Protein AF-A0A377M067-F1 (afdb_monomer_lite)

Foldseek 3Di:
DWDWDWDWDDDPFKIKTWTWTWDWDDDPVKTKIFTAFPGKIKMAGDPDPFKGWHIKIWGCHGWMQIPLGIFAKTKIWTWIAGPQQGIWIKIKIWTWDSDDLQATWTFMKMWIKGAGVVVRDIDTDPIDGDDTDGNHD

InterPro domains:
  IPR021730 YdbH-like [PF11739] (1-124)

Radius of gyration: 17.42 Å; chains: 1; bounding box: 46×33×42 Å

Organism: Enterobacter cloacae (NCBI:txid550)

pLDDT: mean 80.03, std 12.15, range [40.88, 92.88]

Sequence (137 aa):
MPLHLSGEAKQDDLVLYARLPARLTGSLNDPQLAFEPGALLRSRGRIIDSLDIDEIRWPLAGVKLTQKGVDGRLQAILRAHENEMGDFELHLDGQANDFLPDNGLWQWRYWGKGGFTPMNARWMWPEKANGATNSSS

Secondary structure (DSSP, 8-state):
-EEEEEEEEEETTEEEEEEEEEEEEEETTEEEEEEPTT-EEEEEEEEETTEEEEEEEEE-TT-EEETTEEEEEEEEEEEEEETTTEEEEEEEEEEEEEE-SSS-EEEEEEEEEEEEGGGTEEEEEEEEEEEEEE---

Structure (mmCIF, N/CA/C/O backbone):
data_AF-A0A377M067-F1
#
_entry.id   AF-A0A377M067-F1
#
loop_
_atom_site.group_PDB
_atom_site.id
_atom_site.type_symbol
_atom_site.label_atom_id
_atom_site.label_alt_id
_atom_site.label_comp_id
_atom_site.label_asym_id
_atom_site.label_entity_id
_atom_site.label_seq_id
_atom_site.pdbx_PDB_ins_code
_atom_site.Cartn_x
_atom_site.Cartn_y
_atom_site.Cartn_z
_atom_site.occupancy
_atom_site.B_iso_or_equiv
_atom_site.auth_seq_id
_atom_site.auth_comp_id
_atom_site.auth_asym_id
_atom_site.auth_atom_id
_atom_site.pdbx_PDB_model_num
ATOM 1 N N . MET A 1 1 ? -10.511 -8.945 18.941 1.00 85.00 1 MET A N 1
ATOM 2 C CA . MET A 1 1 ? -10.195 -10.323 18.508 1.00 85.00 1 MET A CA 1
ATOM 3 C C . MET A 1 1 ? -9.131 -10.258 17.414 1.00 85.00 1 MET A C 1
ATOM 5 O O . MET A 1 1 ? -9.274 -9.405 16.542 1.00 85.00 1 MET A O 1
ATOM 9 N N . PRO A 1 2 ? -8.055 -11.063 17.464 1.00 85.38 2 PRO A N 1
ATOM 10 C CA . PRO A 1 2 ? -7.079 -11.128 16.377 1.00 85.38 2 PRO A CA 1
ATOM 11 C C . PRO A 1 2 ? -7.662 -11.885 15.177 1.00 85.38 2 PRO A C 1
ATOM 13 O O . PRO A 1 2 ? -8.326 -12.907 15.339 1.00 85.38 2 PRO A O 1
ATOM 16 N N . LEU A 1 3 ? -7.405 -11.378 13.981 1.00 85.38 3 LEU A N 1
ATOM 17 C CA . LEU A 1 3 ? -7.783 -11.946 12.696 1.00 85.38 3 LEU A CA 1
ATOM 18 C C . LEU A 1 3 ? -6.528 -12.067 11.841 1.00 85.38 3 LEU A C 1
ATOM 20 O O . LEU A 1 3 ? -5.695 -11.171 11.799 1.00 85.38 3 LEU A O 1
ATOM 24 N N . HIS A 1 4 ? -6.396 -13.176 11.134 1.00 85.50 4 HIS A N 1
ATOM 25 C CA . HIS A 1 4 ? -5.308 -13.367 10.190 1.00 85.50 4 HIS A CA 1
ATOM 26 C C . HIS A 1 4 ? -5.930 -13.740 8.858 1.00 85.50 4 HIS A C 1
ATOM 28 O O . HIS A 1 4 ? -6.387 -14.867 8.684 1.00 85.50 4 HIS A O 1
ATOM 34 N N . LEU A 1 5 ? -5.978 -12.786 7.930 1.00 83.88 5 LEU A N 1
ATOM 35 C CA . LEU A 1 5 ? -6.437 -13.056 6.576 1.00 83.88 5 LEU A CA 1
ATOM 36 C C . LEU A 1 5 ? -5.212 -13.359 5.720 1.00 83.88 5 LEU A C 1
ATOM 38 O O . LEU A 1 5 ? -4.388 -12.483 5.473 1.00 83.88 5 LEU A O 1
ATOM 42 N N . SER A 1 6 ? -5.061 -14.612 5.310 1.00 88.12 6 SER A N 1
ATOM 43 C CA . SER A 1 6 ? -4.019 -15.010 4.367 1.00 88.12 6 SER A CA 1
ATOM 44 C C . SER A 1 6 ? -4.643 -15.769 3.212 1.00 88.12 6 SER A C 1
ATOM 46 O O . SER A 1 6 ? -5.553 -16.567 3.419 1.00 88.12 6 SER A O 1
ATOM 48 N N . GLY A 1 7 ? -4.163 -15.512 2.004 1.00 85.81 7 GLY A N 1
ATOM 49 C CA . GLY A 1 7 ? -4.691 -16.139 0.803 1.00 85.81 7 GLY A CA 1
ATOM 50 C C . GLY A 1 7 ? -3.749 -15.953 -0.371 1.00 85.81 7 GLY A C 1
ATOM 51 O O . GLY A 1 7 ? -3.007 -14.974 -0.435 1.00 85.81 7 GLY A O 1
ATOM 52 N N . GLU A 1 8 ? -3.787 -16.905 -1.287 1.00 89.81 8 GLU A N 1
ATOM 53 C CA . GLU A 1 8 ? -3.137 -16.810 -2.583 1.00 89.81 8 GLU A CA 1
ATOM 54 C C . GLU A 1 8 ? -4.220 -16.942 -3.650 1.00 89.81 8 GLU A C 1
ATOM 56 O O . GLU A 1 8 ? -5.060 -17.839 -3.575 1.00 89.81 8 GLU A O 1
ATOM 61 N N . ALA A 1 9 ? -4.227 -16.033 -4.616 1.00 86.75 9 ALA A N 1
ATOM 62 C CA . ALA A 1 9 ? -5.116 -16.082 -5.762 1.00 86.75 9 ALA A CA 1
AT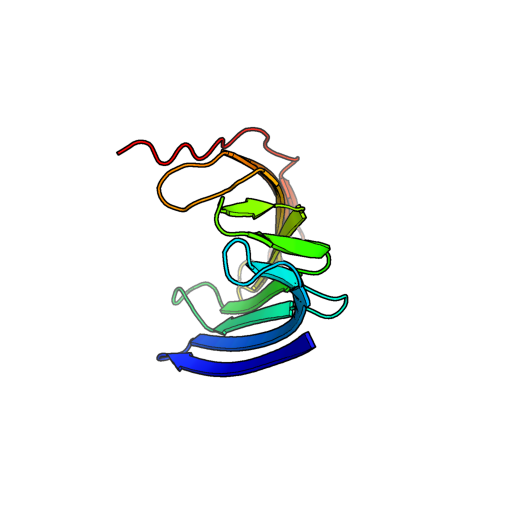OM 63 C C . ALA A 1 9 ? -4.275 -16.023 -7.033 1.00 86.75 9 ALA A C 1
ATOM 65 O O . ALA A 1 9 ? -3.441 -15.132 -7.188 1.00 86.75 9 ALA A O 1
ATOM 66 N N . LYS A 1 10 ? -4.498 -16.972 -7.940 1.00 86.25 10 LYS A N 1
ATOM 67 C CA . LYS A 1 10 ? -3.863 -17.001 -9.256 1.00 86.25 10 LYS A CA 1
ATOM 68 C C . LYS A 1 10 ? -4.905 -16.678 -10.320 1.00 86.25 10 LYS A C 1
ATOM 70 O O . LYS A 1 10 ? -5.930 -17.351 -10.391 1.00 86.25 10 LYS A O 1
ATOM 75 N N . GLN A 1 11 ? -4.623 -15.671 -11.133 1.00 79.81 11 GLN A N 1
ATOM 76 C CA . GLN A 1 11 ? -5.424 -15.270 -12.280 1.00 79.81 11 GLN A CA 1
ATOM 77 C C . GLN A 1 11 ? -4.486 -15.116 -13.477 1.00 79.81 11 GLN A C 1
ATOM 79 O O . GLN A 1 11 ? -3.662 -14.207 -13.493 1.00 79.81 11 GLN A O 1
ATOM 84 N N . ASP A 1 12 ? -4.580 -16.040 -14.435 1.00 81.12 12 ASP A N 1
ATOM 85 C CA . ASP A 1 12 ? -3.678 -16.129 -15.591 1.00 81.12 12 ASP A CA 1
ATOM 86 C C . ASP A 1 12 ? -2.193 -16.143 -15.162 1.00 81.12 12 ASP A C 1
ATOM 88 O O . ASP A 1 12 ? -1.767 -17.039 -14.418 1.00 81.12 12 ASP A O 1
ATOM 92 N N . ASP A 1 13 ? -1.421 -15.143 -15.592 1.00 81.56 13 ASP A N 1
ATOM 93 C CA . ASP A 1 13 ? -0.011 -14.931 -15.247 1.00 81.56 13 ASP A CA 1
ATOM 94 C C . ASP A 1 13 ? 0.198 -14.084 -13.978 1.00 81.56 13 ASP A C 1
ATOM 96 O O . ASP A 1 13 ? 1.335 -13.852 -13.562 1.00 81.56 13 ASP A O 1
ATOM 100 N N . LEU A 1 14 ? -0.881 -13.632 -13.330 1.00 82.31 14 LEU A N 1
ATOM 101 C CA . LEU A 1 14 ? -0.842 -12.858 -12.093 1.00 82.31 14 LEU A CA 1
ATOM 102 C C . LEU A 1 14 ? -1.094 -13.755 -10.876 1.00 82.31 14 LEU A C 1
ATOM 104 O O . LEU A 1 14 ? -2.085 -14.479 -10.786 1.00 82.31 14 LEU A O 1
ATOM 108 N N . VAL A 1 15 ? -0.219 -13.656 -9.881 1.00 88.25 15 VAL A N 1
ATOM 109 C CA . VAL A 1 15 ? -0.385 -14.276 -8.567 1.00 88.25 15 VAL A CA 1
ATOM 110 C C . VAL A 1 15 ? -0.436 -13.190 -7.500 1.00 88.25 15 VAL A C 1
ATOM 112 O O . VAL A 1 15 ? 0.496 -12.398 -7.340 1.00 88.25 15 VAL A O 1
ATOM 115 N N . LEU A 1 16 ? -1.530 -13.167 -6.750 1.00 88.75 16 LEU A N 1
ATOM 116 C CA . LEU A 1 16 ? -1.768 -12.293 -5.614 1.00 88.75 16 LEU A CA 1
ATOM 117 C C . LEU A 1 16 ? -1.576 -13.083 -4.319 1.00 88.75 16 LEU A C 1
ATOM 119 O O . LEU A 1 16 ? -2.231 -14.092 -4.097 1.00 88.75 16 LEU A O 1
ATOM 123 N N . TYR A 1 17 ? -0.720 -12.586 -3.440 1.00 90.88 17 TYR A N 1
ATOM 124 C CA . TYR A 1 17 ? -0.461 -13.107 -2.106 1.00 90.88 17 TYR A CA 1
ATOM 125 C C . TYR A 1 17 ? -0.904 -12.071 -1.075 1.00 90.88 17 TYR A C 1
ATOM 127 O O . TYR A 1 17 ? -0.319 -10.994 -0.966 1.00 90.88 17 TYR A O 1
ATOM 135 N N . ALA A 1 18 ? -1.904 -12.402 -0.273 1.00 91.19 18 ALA A N 1
ATOM 136 C CA . ALA A 1 18 ? -2.350 -11.589 0.847 1.00 91.19 18 ALA A CA 1
ATOM 137 C C . ALA A 1 18 ? -1.851 -12.203 2.158 1.00 91.19 18 ALA A C 1
ATOM 139 O O . ALA A 1 18 ? -2.080 -13.383 2.417 1.00 91.19 18 ALA A O 1
ATOM 140 N N . ARG A 1 19 ? -1.192 -11.404 3.002 1.00 92.88 19 ARG A N 1
ATOM 141 C CA . ARG A 1 19 ? -0.964 -11.712 4.421 1.00 92.88 19 ARG A CA 1
ATOM 142 C C . ARG A 1 19 ? -1.312 -10.489 5.237 1.00 92.88 19 ARG A C 1
ATOM 144 O O . ARG A 1 19 ? -0.526 -9.556 5.329 1.00 92.88 19 ARG A O 1
ATOM 151 N N . LEU A 1 20 ? -2.499 -10.493 5.812 1.00 91.25 20 LEU A N 1
ATOM 152 C CA . LEU A 1 20 ? -3.101 -9.349 6.470 1.00 91.25 20 LEU A CA 1
ATOM 153 C C . LEU A 1 20 ? -3.487 -9.745 7.905 1.00 91.25 20 LEU A C 1
ATOM 155 O O . LEU A 1 20 ? -4.664 -10.006 8.174 1.00 91.25 20 LEU A O 1
ATOM 159 N N . PRO A 1 21 ? -2.510 -9.857 8.832 1.00 92.25 21 PRO A N 1
ATOM 160 C CA . PRO A 1 21 ? -2.810 -9.836 10.256 1.00 92.25 21 PRO A CA 1
ATOM 161 C C . PRO A 1 21 ? -3.534 -8.532 10.585 1.00 92.25 21 PRO A C 1
ATOM 163 O O . PRO A 1 21 ? -3.113 -7.441 10.195 1.00 92.25 21 PRO A O 1
ATOM 166 N N . ALA A 1 22 ? -4.652 -8.649 11.278 1.00 91.81 22 ALA A N 1
ATOM 167 C CA . ALA A 1 22 ? -5.488 -7.536 11.660 1.00 91.81 22 ALA A CA 1
ATOM 168 C C . ALA A 1 22 ? -6.143 -7.812 13.008 1.00 91.81 22 ALA A C 1
ATOM 170 O O . ALA A 1 22 ? -6.297 -8.946 13.451 1.00 91.81 22 ALA A O 1
ATOM 171 N N . ARG A 1 23 ? -6.580 -6.760 13.677 1.00 91.56 23 ARG A N 1
ATOM 172 C CA . ARG A 1 23 ? -7.299 -6.849 14.934 1.00 91.56 23 ARG A CA 1
ATOM 173 C C . ARG A 1 23 ? -8.671 -6.242 14.743 1.00 91.56 23 ARG A C 1
ATOM 175 O O . ARG A 1 23 ? -8.789 -5.051 14.476 1.00 91.56 23 ARG A O 1
ATOM 182 N N . LEU A 1 24 ? -9.698 -7.067 14.906 1.00 88.94 24 LEU A N 1
ATOM 183 C CA . LEU A 1 24 ? -11.070 -6.593 14.973 1.00 88.94 24 LEU A CA 1
ATOM 184 C C . LEU A 1 24 ? -11.353 -6.098 16.391 1.00 88.94 24 LEU A C 1
ATOM 186 O O . LEU A 1 24 ? -11.242 -6.849 17.368 1.00 88.94 24 LEU A O 1
ATOM 190 N N . THR A 1 25 ? -11.699 -4.828 16.499 1.00 89.12 25 THR A N 1
ATOM 191 C CA . THR A 1 25 ? -12.057 -4.122 17.729 1.00 89.12 25 THR A CA 1
ATOM 192 C C . THR A 1 25 ? -13.335 -3.316 17.512 1.00 89.12 25 THR A C 1
ATOM 194 O O . THR A 1 25 ? -13.825 -3.237 16.392 1.00 89.12 25 THR A O 1
ATOM 197 N N . GLY A 1 26 ? -13.874 -2.712 18.569 1.00 85.25 26 GLY A N 1
ATOM 198 C CA . GLY A 1 26 ? -15.103 -1.921 18.487 1.00 85.25 26 GLY A CA 1
ATOM 199 C C . GLY A 1 26 ? -16.364 -2.720 18.818 1.00 85.25 26 GLY A C 1
ATOM 200 O O . GLY A 1 26 ? -16.313 -3.911 19.136 1.00 85.25 26 GLY A O 1
ATOM 201 N N . SER A 1 27 ? -17.494 -2.021 18.804 1.00 84.25 27 SER A N 1
ATOM 202 C CA . SER A 1 27 ? -18.817 -2.587 19.086 1.00 84.25 27 SER A CA 1
ATOM 203 C C . SER A 1 27 ? -19.393 -3.252 17.836 1.00 84.25 27 SER A C 1
ATOM 205 O O . SER A 1 27 ? -18.992 -2.927 16.727 1.00 84.25 27 SER A O 1
ATOM 207 N N . LEU A 1 28 ? -20.393 -4.129 17.975 1.00 79.50 28 LEU A N 1
ATOM 208 C CA . LEU A 1 28 ? -21.053 -4.770 16.821 1.00 79.50 28 LEU A CA 1
ATOM 209 C C . LEU A 1 28 ? -21.629 -3.749 15.815 1.00 79.50 28 LEU A C 1
ATOM 211 O O . LEU A 1 28 ? -21.665 -4.010 14.619 1.00 79.50 28 LEU A O 1
ATOM 215 N N . ASN A 1 29 ? -22.022 -2.573 16.312 1.00 83.25 29 ASN A N 1
ATOM 216 C CA . ASN A 1 29 ? -22.548 -1.461 15.517 1.00 83.25 29 ASN A CA 1
ATOM 217 C C . ASN A 1 29 ? -21.461 -0.510 14.982 1.00 83.25 29 ASN A C 1
ATOM 219 O O . ASN A 1 29 ? -21.794 0.405 14.240 1.00 83.25 29 ASN A O 1
ATOM 223 N N . ASP A 1 30 ? -20.195 -0.696 15.369 1.00 83.75 30 ASP A N 1
ATOM 224 C CA . ASP A 1 30 ? -19.027 0.048 14.872 1.00 83.75 30 ASP A CA 1
ATOM 225 C C . ASP A 1 30 ? -17.761 -0.839 14.912 1.00 83.75 30 ASP A C 1
ATOM 227 O O . ASP A 1 30 ? -16.851 -0.600 15.714 1.00 83.75 30 ASP A O 1
ATOM 231 N N . PRO A 1 31 ? -17.706 -1.937 14.127 1.00 87.56 31 PRO A N 1
ATOM 232 C CA . PRO A 1 31 ? -16.492 -2.719 13.979 1.00 87.56 31 PRO A CA 1
ATOM 233 C C . PRO A 1 31 ? -15.380 -1.887 13.340 1.00 87.56 31 PRO A C 1
ATOM 235 O O . PRO A 1 31 ? -15.560 -1.229 12.316 1.00 87.56 31 PRO A O 1
ATOM 238 N N . GLN A 1 32 ? -14.198 -1.995 13.929 1.00 89.31 32 GLN A N 1
ATOM 239 C CA . GLN A 1 32 ? -12.961 -1.400 13.452 1.00 89.31 32 GLN A CA 1
ATOM 240 C C . GLN A 1 32 ? -11.937 -2.511 13.263 1.00 89.31 32 GLN A C 1
ATOM 242 O O . GLN A 1 32 ? -11.632 -3.258 14.195 1.00 89.31 32 GLN A O 1
ATOM 247 N N . LEU A 1 33 ? -11.399 -2.627 12.058 1.00 90.56 33 LEU A N 1
ATOM 248 C CA . LEU A 1 33 ? -10.388 -3.603 11.693 1.00 90.56 33 LEU A CA 1
ATOM 249 C C . LEU A 1 33 ? -9.048 -2.887 11.521 1.00 90.56 33 LEU A C 1
ATOM 251 O O . LEU A 1 33 ? -8.835 -2.187 10.539 1.00 90.56 33 LEU A O 1
ATOM 255 N N . ALA A 1 34 ? -8.136 -3.054 12.472 1.00 91.81 34 ALA A N 1
ATOM 256 C CA . ALA A 1 34 ? -6.809 -2.448 12.411 1.00 91.81 34 ALA A CA 1
ATOM 257 C C . ALA A 1 34 ? -5.780 -3.461 11.900 1.00 91.81 34 ALA A C 1
ATOM 259 O O . ALA A 1 34 ? -5.559 -4.480 12.549 1.00 91.81 34 ALA A O 1
ATOM 260 N N . PHE A 1 35 ? -5.135 -3.190 10.768 1.00 92.31 35 PHE A N 1
ATOM 261 C CA . PHE A 1 35 ? -4.066 -4.031 10.238 1.00 92.31 35 PHE A CA 1
ATOM 262 C C . PHE A 1 35 ? -2.805 -3.912 11.100 1.00 92.31 35 PHE A C 1
ATOM 264 O O . PHE A 1 35 ? -2.292 -2.820 11.364 1.00 92.31 35 PHE A O 1
ATOM 271 N N . GLU A 1 36 ? -2.299 -5.057 11.546 1.00 91.88 36 GLU A N 1
ATOM 272 C CA . GLU A 1 36 ? -1.125 -5.136 12.408 1.00 91.88 36 GLU A CA 1
ATOM 273 C C . GLU A 1 36 ? 0.178 -5.058 11.586 1.00 91.88 36 GLU A C 1
ATOM 275 O O . GLU A 1 36 ? 0.180 -5.278 10.366 1.00 91.88 36 GLU A O 1
ATOM 280 N N . PRO A 1 37 ? 1.319 -4.731 12.223 1.00 88.75 37 PRO A N 1
ATOM 281 C CA . PRO A 1 37 ? 2.618 -4.795 11.566 1.00 88.75 37 PRO A CA 1
ATOM 282 C C . PRO A 1 37 ? 2.850 -6.170 10.929 1.00 88.75 37 PRO A C 1
ATOM 284 O O . PRO A 1 37 ? 2.668 -7.202 11.568 1.00 88.75 37 PRO A O 1
ATOM 287 N N . GLY A 1 38 ? 3.251 -6.178 9.658 1.00 87.19 38 GLY A N 1
ATOM 288 C CA . GLY A 1 38 ? 3.359 -7.401 8.855 1.00 87.19 38 GLY A CA 1
ATOM 289 C C . GLY A 1 38 ? 2.210 -7.605 7.865 1.00 87.19 38 GLY A C 1
ATOM 290 O O . GLY A 1 38 ? 2.328 -8.475 7.005 1.00 87.19 38 GLY A O 1
ATOM 291 N N . ALA A 1 39 ? 1.157 -6.777 7.921 1.00 91.69 39 ALA A N 1
ATOM 292 C CA . ALA A 1 39 ? 0.151 -6.690 6.867 1.00 91.69 39 ALA A CA 1
ATOM 293 C C . ALA A 1 39 ? 0.776 -6.255 5.538 1.00 91.69 39 ALA A C 1
ATOM 295 O O . ALA A 1 39 ? 1.213 -5.114 5.368 1.00 91.69 39 ALA A O 1
ATOM 296 N N . LEU A 1 40 ? 0.834 -7.197 4.603 1.00 92.00 40 LEU A N 1
ATOM 297 C CA . LEU A 1 40 ? 1.403 -7.036 3.280 1.00 92.00 40 LEU A CA 1
ATOM 298 C C . LEU A 1 40 ? 0.523 -7.757 2.264 1.00 92.00 40 LEU A C 1
ATOM 300 O O . LEU A 1 40 ? 0.308 -8.969 2.343 1.00 92.00 40 LEU A O 1
ATOM 304 N N . LEU A 1 41 ? 0.077 -7.005 1.267 1.00 90.94 41 LEU A N 1
ATOM 305 C CA . LEU A 1 41 ? -0.450 -7.559 0.033 1.00 90.94 41 LEU A CA 1
ATOM 306 C C . LEU A 1 41 ? 0.663 -7.490 -1.013 1.00 90.94 41 LEU A C 1
ATOM 308 O O . LEU A 1 41 ? 1.308 -6.456 -1.188 1.00 90.94 41 LEU A O 1
ATOM 312 N N . ARG A 1 42 ? 0.928 -8.607 -1.677 1.00 91.12 42 ARG A N 1
ATOM 313 C CA . ARG A 1 42 ? 1.917 -8.704 -2.743 1.00 91.12 42 ARG A CA 1
ATOM 314 C C . ARG A 1 42 ? 1.243 -9.233 -3.990 1.00 91.12 42 ARG A C 1
ATOM 316 O O . ARG A 1 42 ? 0.506 -10.203 -3.905 1.00 91.12 42 ARG A O 1
ATOM 323 N N . SER A 1 43 ? 1.537 -8.663 -5.142 1.00 88.12 43 SER A N 1
ATOM 324 C CA . SER A 1 43 ? 1.212 -9.283 -6.425 1.00 88.12 43 SER A CA 1
ATOM 325 C C . SER A 1 43 ? 2.473 -9.452 -7.257 1.00 88.12 43 SER A C 1
ATOM 327 O O . SER A 1 43 ? 3.470 -8.758 -7.055 1.00 88.12 43 SER A O 1
ATOM 329 N N . ARG A 1 44 ? 2.458 -10.438 -8.141 1.00 86.56 44 ARG A N 1
ATOM 330 C CA . ARG A 1 44 ? 3.533 -10.731 -9.084 1.00 86.56 44 ARG A CA 1
ATOM 331 C C . ARG A 1 44 ? 2.909 -11.250 -10.361 1.00 86.56 44 ARG A C 1
ATOM 333 O O . ARG A 1 44 ? 1.987 -12.053 -10.277 1.00 86.56 44 ARG A O 1
ATOM 340 N N . GLY A 1 45 ? 3.444 -10.861 -11.506 1.00 80.12 45 GLY A N 1
ATOM 341 C CA . GLY A 1 45 ? 3.014 -11.408 -12.783 1.00 80.12 45 GLY A CA 1
ATOM 342 C C . GLY A 1 45 ? 3.436 -10.535 -13.945 1.00 80.12 45 GLY A C 1
ATOM 343 O O . GLY A 1 45 ? 4.101 -9.518 -13.769 1.00 80.12 45 GLY A O 1
ATOM 344 N N . ARG A 1 46 ? 3.009 -10.915 -15.140 1.00 71.12 46 ARG A N 1
ATOM 345 C CA . ARG A 1 46 ? 3.214 -10.125 -16.350 1.00 71.12 46 ARG A CA 1
ATOM 346 C C . ARG A 1 46 ? 1.904 -9.424 -16.700 1.00 71.12 46 ARG A C 1
ATOM 348 O O . ARG A 1 46 ? 0.902 -10.095 -16.909 1.00 71.12 46 ARG A O 1
ATOM 355 N N . ILE A 1 47 ? 1.888 -8.087 -16.693 1.00 65.38 47 ILE A N 1
ATOM 356 C CA . ILE A 1 47 ? 0.674 -7.301 -17.014 1.00 65.38 47 ILE A CA 1
ATOM 357 C C . ILE A 1 47 ? 0.668 -6.846 -18.481 1.00 65.38 47 ILE A C 1
ATOM 359 O O . ILE A 1 47 ? -0.399 -6.747 -19.078 1.00 65.38 47 ILE A O 1
ATOM 363 N N . ILE A 1 48 ? 1.838 -6.605 -19.079 1.00 64.62 48 ILE A N 1
ATOM 364 C CA . ILE A 1 48 ? 1.995 -6.312 -20.512 1.00 64.62 48 ILE A CA 1
ATOM 365 C C . ILE A 1 48 ? 3.185 -7.108 -21.063 1.00 64.62 48 ILE A C 1
ATOM 367 O O . ILE A 1 48 ? 4.160 -7.316 -20.344 1.00 64.62 48 ILE A O 1
ATOM 371 N N . ASP A 1 49 ? 3.121 -7.537 -22.328 1.00 57.78 49 ASP A N 1
ATOM 372 C CA . ASP A 1 49 ? 4.136 -8.393 -22.981 1.00 57.78 49 ASP A CA 1
ATOM 373 C C . ASP A 1 49 ? 5.567 -7.826 -22.956 1.00 57.78 49 ASP A C 1
ATOM 375 O O . ASP A 1 49 ? 6.531 -8.567 -23.128 1.00 57.78 49 ASP A O 1
ATOM 379 N N . SER A 1 50 ? 5.711 -6.520 -22.727 1.00 61.91 50 SER A N 1
ATOM 380 C CA . SER A 1 50 ? 6.997 -5.816 -22.698 1.00 61.91 50 SER A CA 1
ATOM 381 C C . SER A 1 50 ? 7.488 -5.466 -21.289 1.00 61.91 50 SER A C 1
ATOM 383 O O . SER A 1 50 ? 8.583 -4.943 -21.167 1.00 61.91 50 SER A O 1
ATOM 385 N N . LEU A 1 51 ? 6.717 -5.720 -20.224 1.00 68.12 51 LEU A N 1
ATOM 386 C CA . LEU A 1 51 ? 7.086 -5.331 -18.856 1.00 68.12 51 LEU A CA 1
ATOM 387 C C . LEU A 1 51 ? 6.807 -6.477 -17.882 1.00 68.12 51 LEU A C 1
ATOM 389 O O . LEU A 1 51 ? 5.653 -6.771 -17.548 1.00 68.12 51 LEU A O 1
ATOM 393 N N . ASP A 1 52 ? 7.876 -7.096 -17.390 1.00 72.81 52 ASP A N 1
ATOM 394 C CA . ASP A 1 52 ? 7.793 -8.121 -16.359 1.00 72.81 52 ASP A CA 1
ATOM 395 C C . ASP A 1 52 ? 7.728 -7.448 -14.979 1.00 72.81 52 ASP A C 1
ATOM 397 O O . ASP A 1 52 ? 8.638 -6.729 -14.564 1.00 72.81 52 ASP A O 1
ATOM 401 N N . ILE A 1 53 ? 6.626 -7.656 -14.248 1.00 78.88 53 ILE A N 1
ATOM 402 C CA . ILE A 1 53 ? 6.470 -7.121 -12.891 1.00 78.88 53 ILE A CA 1
ATOM 403 C C . ILE A 1 53 ? 6.981 -8.159 -11.896 1.00 78.88 53 ILE A C 1
ATOM 405 O O . ILE A 1 53 ? 6.296 -9.132 -11.559 1.00 78.88 53 ILE A O 1
ATOM 409 N N . ASP A 1 54 ? 8.178 -7.914 -11.368 1.00 82.44 54 ASP A N 1
ATOM 410 C CA . ASP A 1 54 ? 8.794 -8.749 -10.335 1.00 82.44 54 ASP A CA 1
ATOM 411 C C . ASP A 1 54 ? 7.930 -8.844 -9.080 1.00 82.44 54 ASP A C 1
ATOM 413 O O . ASP A 1 54 ? 7.728 -9.924 -8.500 1.00 82.44 54 ASP A O 1
ATOM 417 N N . GLU A 1 55 ? 7.468 -7.679 -8.622 1.00 87.31 55 GLU A N 1
ATOM 418 C CA . GLU A 1 55 ? 6.614 -7.550 -7.457 1.00 87.31 55 GLU A CA 1
ATOM 419 C C . GLU A 1 55 ? 5.922 -6.189 -7.375 1.00 87.31 55 GLU A C 1
ATOM 421 O O . GLU A 1 55 ? 6.525 -5.134 -7.558 1.00 87.31 55 GLU A O 1
ATOM 426 N N . ILE A 1 56 ? 4.665 -6.218 -6.950 1.00 89.88 56 ILE A N 1
ATOM 427 C CA . ILE A 1 56 ? 3.983 -5.071 -6.360 1.00 89.88 56 ILE A CA 1
ATOM 428 C C . ILE A 1 56 ? 3.803 -5.374 -4.881 1.00 89.88 56 ILE A C 1
ATOM 430 O O . ILE A 1 56 ? 3.329 -6.448 -4.513 1.00 89.88 56 ILE A O 1
ATOM 434 N N . ARG A 1 57 ? 4.210 -4.449 -4.017 1.00 92.31 57 ARG A N 1
ATOM 435 C CA . ARG A 1 57 ? 4.147 -4.575 -2.561 1.00 92.31 57 ARG A CA 1
ATOM 436 C C . ARG A 1 57 ? 3.310 -3.449 -1.982 1.00 92.31 57 ARG A C 1
ATOM 438 O O . ARG A 1 57 ? 3.683 -2.285 -2.085 1.00 92.31 57 ARG A O 1
ATOM 445 N N . TRP A 1 58 ? 2.239 -3.816 -1.296 1.00 92.31 58 TRP A N 1
ATOM 446 C CA . TRP A 1 58 ? 1.355 -2.909 -0.577 1.00 92.31 58 TRP A CA 1
ATOM 447 C C . TRP A 1 58 ? 1.437 -3.190 0.924 1.00 92.31 58 TRP A C 1
ATOM 449 O O . TRP A 1 58 ? 0.730 -4.067 1.433 1.00 92.31 58 TRP A O 1
ATOM 459 N N . PRO A 1 59 ? 2.353 -2.530 1.650 1.00 92.75 59 PRO A N 1
ATOM 460 C CA . PRO A 1 59 ? 2.375 -2.611 3.099 1.00 92.75 59 PRO A CA 1
ATOM 461 C C . PRO A 1 59 ? 1.176 -1.844 3.666 1.00 92.75 59 PRO A C 1
ATOM 463 O O . PRO A 1 59 ? 1.027 -0.645 3.447 1.00 92.75 59 PRO A O 1
ATOM 466 N N . LEU A 1 60 ? 0.341 -2.556 4.418 1.00 90.69 60 LEU A N 1
ATOM 467 C CA . LEU A 1 60 ? -0.890 -2.042 5.027 1.00 90.69 60 LEU A CA 1
ATOM 468 C C . LEU A 1 60 ? -0.768 -1.925 6.552 1.00 90.69 60 LEU A C 1
ATOM 470 O O . LEU A 1 60 ? -1.760 -1.785 7.258 1.00 90.69 60 LEU A O 1
ATOM 474 N N . ALA A 1 61 ? 0.450 -2.001 7.084 1.00 89.56 61 ALA A N 1
ATOM 475 C CA . ALA A 1 61 ? 0.694 -1.878 8.513 1.00 89.56 61 ALA A CA 1
ATOM 476 C C . ALA A 1 61 ? 0.174 -0.532 9.049 1.00 89.56 61 ALA A C 1
ATOM 478 O O . ALA A 1 61 ? 0.560 0.528 8.558 1.00 89.56 61 ALA A O 1
ATOM 479 N N . GLY A 1 62 ? -0.674 -0.580 10.080 1.00 87.44 62 GLY A N 1
ATOM 480 C CA . GLY A 1 62 ? -1.248 0.613 10.705 1.00 87.44 62 GLY A CA 1
ATOM 481 C C . GLY A 1 62 ? -2.463 1.199 9.981 1.00 87.44 62 GLY A C 1
ATOM 482 O O . GLY A 1 62 ? -3.041 2.158 10.487 1.00 87.44 62 GLY A O 1
ATOM 483 N N . VAL A 1 63 ? -2.878 0.620 8.851 1.00 91.12 63 VAL A N 1
ATOM 484 C CA . VAL A 1 63 ? -4.134 0.972 8.181 1.00 91.12 63 VAL A CA 1
ATOM 485 C C . VAL A 1 63 ? -5.307 0.462 9.019 1.00 91.12 63 VAL A C 1
ATOM 487 O O . VAL A 1 63 ? -5.280 -0.651 9.548 1.00 91.12 63 VAL A O 1
ATOM 490 N N . LYS A 1 64 ? -6.352 1.271 9.148 1.00 91.50 64 LYS A N 1
ATOM 491 C CA . LYS A 1 64 ? -7.583 0.946 9.861 1.00 91.50 64 LYS A CA 1
ATOM 492 C C . LYS A 1 64 ? -8.739 0.986 8.884 1.00 91.50 64 LYS A C 1
ATOM 494 O O . LYS A 1 64 ? -8.955 1.978 8.203 1.00 91.50 64 LYS A O 1
ATOM 499 N N . LEU A 1 65 ? -9.498 -0.091 8.837 1.00 88.75 65 LEU A N 1
ATOM 500 C CA . LEU A 1 65 ? -10.753 -0.152 8.118 1.00 88.75 65 LEU A CA 1
ATOM 501 C C . LEU A 1 65 ? -11.887 0.009 9.128 1.00 88.75 65 LEU A C 1
ATOM 503 O O . LEU A 1 65 ? -12.009 -0.765 10.077 1.00 88.75 65 LEU A O 1
ATOM 507 N N . THR A 1 66 ? -12.704 1.031 8.929 1.00 87.88 66 THR A N 1
ATOM 508 C CA . THR A 1 66 ? -13.896 1.315 9.730 1.00 87.88 66 THR A CA 1
ATOM 509 C C . THR A 1 66 ? -15.123 1.288 8.825 1.00 87.88 66 THR A C 1
ATOM 511 O O . THR A 1 66 ? -14.995 1.228 7.602 1.00 87.88 66 THR A O 1
ATOM 514 N N . GLN A 1 67 ? -16.325 1.387 9.396 1.00 82.12 67 GLN A N 1
ATOM 515 C CA . GLN A 1 67 ? -17.531 1.579 8.580 1.00 82.12 67 GLN A CA 1
ATOM 516 C C . GLN A 1 67 ? -17.499 2.861 7.739 1.00 82.12 67 GLN A C 1
ATOM 518 O O . GLN A 1 67 ? -18.144 2.919 6.697 1.00 82.12 67 GLN A O 1
ATOM 523 N N . LYS A 1 68 ? -16.762 3.885 8.184 1.00 82.00 68 LYS A N 1
ATOM 524 C CA . LYS A 1 68 ? -16.635 5.158 7.468 1.00 82.00 68 LYS A CA 1
ATOM 525 C C . LYS A 1 68 ? -15.637 5.102 6.318 1.00 82.00 68 LYS A C 1
ATOM 527 O O . LYS A 1 68 ? -15.644 6.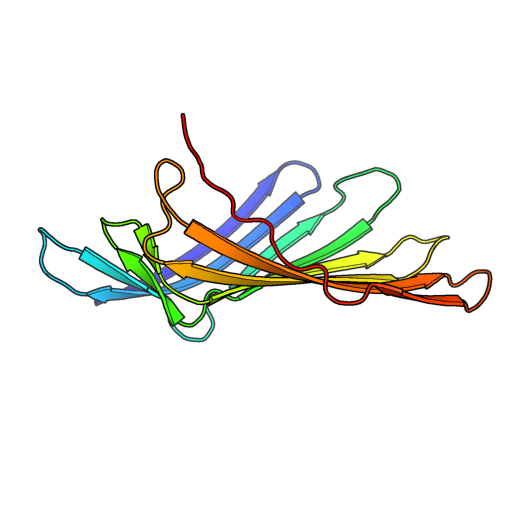004 5.497 1.00 82.00 68 LYS A O 1
ATOM 532 N N . GLY A 1 69 ? -14.798 4.068 6.262 1.00 85.94 69 GLY A N 1
ATOM 533 C CA . GLY A 1 69 ? -13.790 3.895 5.226 1.00 85.94 69 GLY A CA 1
ATOM 534 C C . GLY A 1 69 ? -12.433 3.469 5.761 1.00 85.94 69 GLY A C 1
ATOM 535 O O . GLY A 1 69 ? -12.286 3.004 6.897 1.00 85.94 69 GLY A O 1
ATOM 536 N N . VAL A 1 70 ? -11.438 3.605 4.891 1.00 88.31 70 VAL A N 1
ATOM 537 C CA . VAL A 1 70 ? -10.036 3.299 5.157 1.00 88.31 70 VAL A CA 1
ATOM 538 C C . VAL A 1 70 ? -9.332 4.545 5.682 1.00 88.31 70 VAL A C 1
ATOM 540 O O . VAL A 1 70 ? -9.311 5.587 5.029 1.00 88.31 70 VAL A O 1
ATOM 543 N N . ASP A 1 71 ? -8.715 4.413 6.845 1.00 89.00 71 ASP A N 1
ATOM 544 C CA . ASP A 1 71 ? -7.898 5.432 7.486 1.00 89.00 71 ASP A CA 1
ATOM 545 C C . ASP A 1 71 ? -6.456 4.931 7.627 1.00 89.00 71 ASP A C 1
ATOM 547 O O . ASP A 1 71 ? -6.214 3.782 8.005 1.00 89.00 71 ASP A O 1
ATOM 551 N N . GLY A 1 72 ? -5.481 5.779 7.310 1.00 89.12 72 GLY A N 1
ATOM 552 C CA . GLY A 1 72 ? -4.065 5.465 7.486 1.00 89.12 72 GLY A CA 1
ATOM 553 C C . GLY A 1 72 ? -3.214 5.665 6.236 1.00 89.12 72 GLY A C 1
ATOM 554 O O . GLY A 1 72 ? -3.670 6.094 5.177 1.00 89.12 72 GLY A O 1
ATOM 555 N N . ARG A 1 73 ? -1.927 5.348 6.378 1.00 89.88 73 ARG A N 1
ATOM 556 C CA . ARG A 1 73 ? -0.934 5.508 5.317 1.00 89.88 73 ARG A CA 1
ATOM 557 C C . ARG A 1 73 ? -0.988 4.325 4.352 1.00 89.88 73 ARG A C 1
ATOM 559 O O . ARG A 1 73 ? -0.624 3.209 4.717 1.00 89.88 73 ARG A O 1
ATOM 566 N N . LEU A 1 74 ? -1.403 4.579 3.118 1.00 89.44 74 LEU A N 1
ATOM 567 C CA . LEU A 1 74 ? -1.413 3.613 2.026 1.00 89.44 74 LEU A CA 1
ATOM 568 C C . LEU A 1 74 ? -0.160 3.792 1.177 1.00 89.44 74 LEU A C 1
ATOM 570 O O . LEU A 1 74 ? 0.031 4.824 0.538 1.00 89.44 74 LEU A O 1
ATOM 574 N N . GLN A 1 75 ? 0.678 2.762 1.159 1.00 89.62 75 GLN A N 1
ATOM 575 C CA . GLN A 1 75 ? 1.884 2.716 0.342 1.00 89.62 75 GLN A CA 1
ATOM 576 C C . GLN A 1 75 ? 1.777 1.605 -0.699 1.00 89.62 75 GLN A C 1
ATOM 578 O O . GLN A 1 75 ? 1.249 0.527 -0.422 1.00 89.62 75 GLN A O 1
ATOM 583 N N . ALA A 1 76 ? 2.337 1.848 -1.876 1.00 90.62 76 ALA A N 1
ATOM 584 C CA . ALA A 1 76 ? 2.549 0.858 -2.916 1.00 90.62 76 ALA A CA 1
ATOM 585 C C . ALA A 1 76 ? 3.964 0.997 -3.471 1.00 90.62 76 ALA A C 1
ATOM 587 O O . ALA A 1 76 ? 4.418 2.094 -3.784 1.00 90.62 76 ALA A O 1
ATOM 588 N N . ILE A 1 77 ? 4.661 -0.122 -3.616 1.00 90.69 77 ILE A N 1
ATOM 589 C CA . ILE A 1 77 ? 5.975 -0.179 -4.250 1.00 90.69 77 ILE A CA 1
ATOM 590 C C . ILE A 1 77 ? 5.862 -1.175 -5.390 1.00 90.69 77 ILE A C 1
ATOM 592 O O . ILE A 1 77 ? 5.673 -2.367 -5.152 1.00 90.69 77 ILE A O 1
ATOM 596 N N . LEU A 1 78 ? 5.955 -0.681 -6.614 1.00 89.00 78 LEU A N 1
ATOM 597 C CA . LEU A 1 78 ? 5.936 -1.477 -7.827 1.00 89.00 78 LEU A CA 1
ATOM 598 C C . LEU A 1 78 ? 7.357 -1.577 -8.370 1.00 89.00 78 LEU A C 1
ATOM 600 O O . LEU A 1 78 ? 8.026 -0.566 -8.584 1.00 89.00 78 LEU A O 1
ATOM 604 N N . ARG A 1 79 ? 7.807 -2.811 -8.568 1.00 88.31 79 ARG A N 1
ATOM 605 C CA . ARG A 1 79 ? 9.083 -3.149 -9.182 1.00 88.31 79 ARG A CA 1
ATOM 606 C C . ARG A 1 79 ? 8.818 -3.965 -10.424 1.00 88.31 79 ARG A C 1
ATOM 608 O O . ARG A 1 79 ? 8.121 -4.978 -10.365 1.00 88.31 79 ARG A O 1
ATOM 615 N N . ALA A 1 80 ? 9.376 -3.495 -11.518 1.00 85.31 80 ALA A N 1
ATOM 616 C CA . ALA A 1 80 ? 9.320 -4.170 -12.790 1.00 85.31 80 ALA A CA 1
ATOM 617 C C . ALA A 1 80 ? 10.696 -4.110 -13.439 1.00 85.31 80 ALA A C 1
ATOM 619 O O . ALA A 1 80 ? 11.436 -3.148 -13.226 1.00 85.31 80 ALA A O 1
ATOM 620 N N . HIS A 1 81 ? 11.007 -5.106 -14.247 1.00 82.31 81 HIS A N 1
ATOM 621 C CA . HIS A 1 81 ? 12.167 -5.083 -15.115 1.00 82.31 81 HIS A CA 1
ATOM 622 C C . HIS A 1 81 ? 11.714 -5.285 -16.554 1.00 82.31 81 HIS A C 1
ATOM 624 O O . HIS A 1 81 ? 10.748 -5.989 -16.852 1.00 82.31 81 HIS A O 1
ATOM 630 N N . GLU A 1 82 ? 12.444 -4.659 -17.460 1.00 75.44 82 GLU A N 1
ATOM 631 C CA . GLU A 1 82 ? 12.370 -4.954 -18.877 1.00 75.44 82 GLU A CA 1
ATOM 632 C C . GLU A 1 82 ? 13.748 -5.434 -19.333 1.00 75.44 82 GLU A C 1
ATOM 634 O O . GLU A 1 82 ? 14.764 -4.811 -19.025 1.00 75.44 82 GLU A O 1
ATOM 639 N N . ASN A 1 83 ? 13.792 -6.539 -20.081 1.00 68.56 83 ASN A N 1
ATOM 640 C CA . ASN A 1 83 ? 15.051 -7.141 -20.533 1.00 68.56 83 ASN A CA 1
ATOM 641 C C . ASN A 1 83 ? 15.932 -6.174 -21.343 1.00 68.56 83 ASN A C 1
ATOM 643 O O . ASN A 1 83 ? 17.157 -6.270 -21.274 1.00 68.56 83 ASN A O 1
ATOM 647 N N . GLU A 1 84 ? 15.328 -5.245 -22.089 1.00 65.06 84 GLU A N 1
ATOM 648 C CA . GLU A 1 84 ? 16.051 -4.261 -22.899 1.00 65.06 84 GLU A CA 1
ATOM 649 C C . GLU A 1 84 ? 16.134 -2.893 -22.212 1.00 65.06 84 GLU A C 1
ATOM 651 O O . GLU A 1 84 ? 17.210 -2.300 -22.196 1.00 65.06 84 GLU A O 1
ATOM 656 N N . MET A 1 85 ? 15.056 -2.392 -21.596 1.00 64.44 85 MET A N 1
ATOM 657 C CA . MET A 1 85 ? 15.062 -1.080 -20.935 1.00 64.44 85 MET A CA 1
ATOM 658 C C . MET A 1 85 ? 15.550 -1.051 -19.476 1.00 64.44 85 MET A C 1
ATOM 660 O O . MET A 1 85 ? 15.737 0.053 -18.981 1.00 64.44 85 MET A O 1
ATOM 664 N N . GLY A 1 86 ? 15.806 -2.179 -18.802 1.00 74.50 86 GLY A N 1
ATOM 665 C CA . GLY A 1 86 ? 16.347 -2.255 -17.431 1.00 74.50 86 GLY A CA 1
ATOM 666 C C . GLY A 1 86 ? 15.311 -2.189 -16.295 1.00 74.50 86 GLY A C 1
ATOM 667 O O . GLY A 1 86 ? 14.138 -2.488 -16.501 1.00 74.50 86 GLY A O 1
ATOM 668 N N . ASP A 1 87 ? 15.746 -1.883 -15.065 1.00 81.44 87 ASP A N 1
ATOM 669 C CA . ASP A 1 87 ? 14.897 -1.949 -13.861 1.00 81.44 87 ASP A CA 1
ATOM 670 C C . ASP A 1 87 ? 14.122 -0.649 -13.606 1.00 81.44 87 ASP A C 1
ATOM 672 O O . ASP A 1 87 ? 14.670 0.456 -13.677 1.00 81.44 87 ASP A O 1
ATOM 676 N N . PHE A 1 88 ? 12.870 -0.784 -13.177 1.00 81.56 88 PHE A N 1
ATOM 677 C CA . PHE A 1 88 ? 11.962 0.306 -12.840 1.00 81.56 88 PHE A CA 1
ATOM 678 C C . PHE A 1 88 ? 11.394 0.112 -11.432 1.00 81.56 88 PHE A C 1
ATOM 680 O O . PHE A 1 88 ? 10.879 -0.948 -11.078 1.00 81.56 88 PHE A O 1
ATOM 687 N N . GLU A 1 89 ? 11.446 1.166 -10.618 1.00 87.12 89 GLU A N 1
ATOM 688 C CA . GLU A 1 89 ? 10.848 1.187 -9.284 1.00 87.12 89 GLU A CA 1
ATOM 689 C C . GLU A 1 89 ? 9.955 2.425 -9.139 1.00 87.12 89 GLU A C 1
ATOM 691 O O . GLU A 1 89 ? 10.424 3.567 -9.190 1.00 87.12 89 GLU A O 1
ATOM 696 N N . LEU A 1 90 ? 8.662 2.185 -8.943 1.00 87.88 90 LEU A N 1
ATOM 697 C CA . LEU A 1 90 ? 7.625 3.183 -8.707 1.00 87.88 90 LEU A CA 1
ATOM 698 C C . LEU A 1 90 ? 7.181 3.068 -7.247 1.00 87.88 90 LEU A C 1
ATOM 700 O O . LEU A 1 90 ? 6.755 2.010 -6.790 1.00 87.88 90 LEU A O 1
ATOM 704 N N . HIS A 1 91 ? 7.273 4.169 -6.519 1.00 90.38 91 HIS A N 1
ATOM 705 C CA . HIS A 1 91 ? 6.749 4.307 -5.171 1.00 90.38 91 HIS A CA 1
ATOM 706 C C . HIS A 1 91 ? 5.518 5.191 -5.221 1.00 90.38 91 HIS A C 1
ATOM 708 O O . HIS A 1 91 ? 5.494 6.227 -5.886 1.00 90.38 91 HIS A O 1
ATOM 714 N N . LEU A 1 92 ? 4.511 4.784 -4.475 1.00 89.38 92 LEU A N 1
ATOM 715 C CA . LEU A 1 92 ? 3.312 5.543 -4.218 1.00 89.38 92 LEU A CA 1
ATOM 716 C C . LEU A 1 92 ? 3.096 5.535 -2.712 1.00 89.38 92 LEU A C 1
ATOM 718 O O . LEU A 1 92 ? 3.172 4.493 -2.065 1.00 89.38 92 LEU A O 1
ATOM 722 N N . ASP A 1 93 ? 2.848 6.703 -2.153 1.00 89.12 93 ASP A N 1
ATOM 723 C CA . ASP A 1 93 ? 2.592 6.894 -0.737 1.00 89.12 93 ASP A CA 1
ATOM 724 C C . ASP A 1 93 ? 1.509 7.941 -0.568 1.00 89.12 93 ASP A C 1
ATOM 726 O O . ASP A 1 93 ? 1.568 9.016 -1.162 1.00 89.12 93 ASP A O 1
ATOM 730 N N . GLY A 1 94 ? 0.519 7.640 0.253 1.00 87.12 94 GLY A N 1
ATOM 731 C CA . GLY A 1 94 ? -0.561 8.565 0.509 1.00 87.12 94 GLY A CA 1
ATOM 732 C C . GLY A 1 94 ? -1.213 8.343 1.853 1.00 87.12 94 GLY A C 1
ATOM 733 O O . GLY A 1 94 ? -1.168 7.251 2.415 1.00 87.12 94 GLY A O 1
ATOM 734 N N . GLN A 1 95 ? -1.856 9.389 2.349 1.00 87.00 95 GLN A N 1
ATOM 735 C CA . GLN A 1 95 ? -2.685 9.317 3.540 1.00 87.00 95 GLN A CA 1
ATOM 736 C C . GLN A 1 95 ? -4.144 9.205 3.101 1.00 87.00 95 GLN A C 1
ATOM 738 O O . GLN A 1 95 ? -4.669 10.080 2.405 1.00 87.00 95 GLN A O 1
ATOM 743 N N . ALA A 1 96 ? -4.783 8.109 3.492 1.00 87.06 96 ALA A N 1
ATOM 744 C CA . ALA A 1 96 ? -6.221 7.941 3.400 1.00 87.06 96 ALA A CA 1
ATOM 745 C C . ALA A 1 96 ? -6.864 8.459 4.691 1.00 87.06 96 ALA A C 1
ATOM 747 O O . ALA A 1 96 ? -6.361 8.191 5.786 1.00 87.06 96 ALA A O 1
ATOM 748 N N . ASN A 1 97 ? -7.953 9.211 4.542 1.00 84.38 97 ASN A N 1
ATOM 749 C CA . ASN A 1 97 ? -8.794 9.660 5.648 1.00 84.38 97 ASN A CA 1
ATOM 750 C C . ASN A 1 97 ? -10.238 9.341 5.268 1.00 84.38 97 ASN A C 1
ATOM 752 O O . ASN A 1 97 ? -10.720 9.872 4.264 1.00 84.38 97 ASN A O 1
ATOM 756 N N . ASP A 1 98 ? -10.879 8.451 6.031 1.00 82.00 98 ASP A N 1
ATOM 757 C CA . ASP A 1 98 ? -12.234 7.947 5.762 1.00 82.00 98 ASP A CA 1
ATOM 758 C C . ASP A 1 98 ? -12.448 7.611 4.270 1.00 82.00 98 ASP A C 1
ATOM 760 O O . ASP A 1 98 ? -13.424 8.014 3.642 1.00 82.00 98 ASP A O 1
ATOM 764 N N . PHE A 1 99 ? -11.481 6.916 3.660 1.00 77.38 99 PHE A N 1
ATOM 765 C CA . PHE A 1 99 ? -11.525 6.628 2.231 1.00 77.38 99 PHE A CA 1
ATOM 766 C C . PHE A 1 99 ? -12.503 5.488 1.930 1.00 77.38 99 PHE A C 1
ATOM 768 O O . PHE A 1 99 ? -12.226 4.331 2.262 1.00 77.38 99 PHE A O 1
ATOM 775 N N . LEU A 1 100 ? -13.623 5.797 1.273 1.00 73.19 100 LEU A N 1
ATOM 776 C CA . LEU A 1 100 ? -14.495 4.813 0.629 1.00 73.19 100 LEU A CA 1
ATOM 777 C C . LEU A 1 100 ? -14.380 4.920 -0.899 1.00 73.19 100 LEU A C 1
ATOM 779 O O . LEU A 1 100 ? -14.216 6.027 -1.413 1.00 73.19 100 LEU A O 1
ATOM 783 N N . PRO A 1 101 ? -14.559 3.808 -1.639 1.00 58.19 101 PRO A N 1
ATOM 784 C CA . PRO A 1 101 ? -14.654 3.828 -3.100 1.00 58.19 101 PRO A CA 1
ATOM 785 C C . PRO A 1 101 ? -15.715 4.803 -3.628 1.00 58.19 101 PRO A C 1
ATOM 787 O O . PRO A 1 101 ? -15.525 5.360 -4.700 1.00 58.19 101 PRO A O 1
ATOM 790 N N . ASP A 1 102 ? -16.776 5.056 -2.857 1.00 59.78 102 ASP A N 1
ATOM 791 C CA . ASP A 1 102 ? -17.864 5.989 -3.188 1.00 59.78 102 ASP A CA 1
ATOM 792 C C . ASP A 1 102 ? -17.726 7.384 -2.563 1.00 59.78 102 ASP A C 1
ATOM 794 O O . ASP A 1 102 ? -18.371 8.313 -3.026 1.00 59.78 102 ASP A O 1
ATOM 798 N N . ASN A 1 103 ? -16.955 7.541 -1.484 1.00 61.34 103 ASN A N 1
ATOM 799 C CA . ASN A 1 103 ? -16.831 8.808 -0.761 1.00 61.34 103 ASN A CA 1
ATOM 800 C C . ASN A 1 103 ? -15.551 8.815 0.068 1.00 61.34 103 ASN A C 1
ATOM 802 O O . ASN A 1 103 ? -15.463 8.157 1.102 1.00 61.34 103 ASN A O 1
ATOM 806 N N . GLY A 1 104 ? -14.552 9.578 -0.355 1.00 62.16 104 GLY A N 1
ATOM 807 C CA . GLY A 1 104 ? -13.333 9.682 0.422 1.00 62.16 104 GLY A CA 1
ATOM 808 C C . GLY A 1 104 ? -12.240 10.472 -0.262 1.00 62.16 104 GLY A C 1
ATOM 809 O O . GLY A 1 104 ? -12.265 10.699 -1.468 1.00 62.16 104 GLY A O 1
ATOM 810 N N . LEU A 1 105 ? -11.265 10.886 0.540 1.00 70.69 105 LEU A N 1
ATOM 811 C CA . LEU A 1 105 ? -10.089 11.603 0.074 1.00 70.69 105 LEU A CA 1
ATOM 812 C C . LEU A 1 105 ? -8.866 10.731 0.310 1.00 70.69 105 LEU A C 1
ATOM 814 O O . LEU A 1 105 ? -8.450 10.494 1.447 1.00 70.69 105 LEU A O 1
ATOM 818 N N . TRP A 1 106 ? -8.258 10.294 -0.786 1.00 79.44 106 TRP A N 1
ATOM 819 C CA . TRP A 1 106 ? -6.922 9.731 -0.748 1.00 79.44 106 TRP A CA 1
ATOM 820 C C . TRP A 1 106 ? -5.944 10.712 -1.378 1.00 79.44 106 TRP A C 1
ATOM 822 O O . TRP A 1 106 ? -5.954 10.937 -2.591 1.00 79.44 106 TRP A O 1
ATOM 832 N N . GLN A 1 107 ? -5.119 11.322 -0.527 1.00 80.44 107 GLN A N 1
ATOM 833 C CA . GLN A 1 107 ? -4.039 12.203 -0.949 1.00 80.44 107 GLN A CA 1
ATOM 834 C C . GLN A 1 107 ? -2.791 11.359 -1.147 1.00 80.44 107 GLN A C 1
ATOM 836 O O . GLN A 1 107 ? -2.196 10.903 -0.170 1.00 80.44 107 GLN A O 1
ATOM 841 N N . TRP A 1 108 ? -2.399 11.149 -2.400 1.00 83.44 108 TRP A N 1
ATOM 842 C CA . TRP A 1 108 ? -1.234 10.345 -2.741 1.00 83.44 108 TRP A CA 1
ATOM 843 C C . TRP A 1 108 ? -0.178 11.165 -3.475 1.00 83.44 108 TRP A C 1
ATOM 845 O O . TRP A 1 108 ? -0.447 12.129 -4.198 1.00 83.44 108 TRP A O 1
ATOM 855 N N . ARG A 1 109 ? 1.061 10.761 -3.242 1.00 87.12 109 ARG A N 1
ATOM 856 C CA . ARG A 1 109 ? 2.272 11.223 -3.898 1.00 87.12 109 ARG A CA 1
ATOM 857 C C . ARG A 1 109 ? 2.913 9.996 -4.505 1.00 87.12 109 ARG A C 1
ATOM 859 O O . ARG A 1 109 ? 2.819 8.892 -3.972 1.00 87.12 109 ARG A O 1
ATOM 866 N N . TYR A 1 110 ? 3.556 10.192 -5.634 1.00 87.50 110 TYR A N 1
ATOM 867 C CA . TYR A 1 110 ? 4.264 9.129 -6.307 1.00 87.50 110 TYR A CA 1
ATOM 868 C C . TYR A 1 110 ? 5.639 9.672 -6.701 1.00 87.50 110 TYR A C 1
ATOM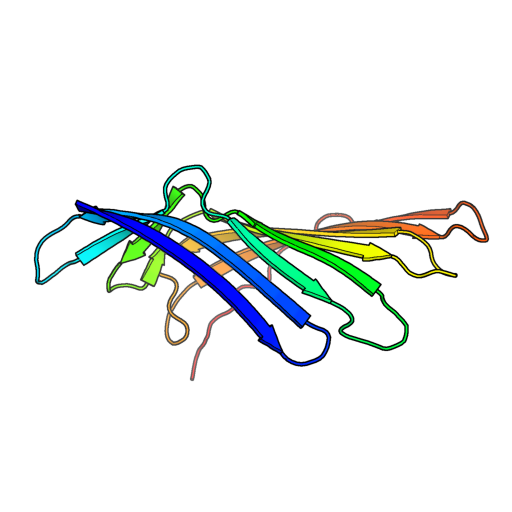 870 O O . TYR A 1 110 ? 5.782 10.850 -7.046 1.00 87.50 110 TYR A O 1
ATOM 878 N N . TRP A 1 111 ? 6.665 8.837 -6.568 1.00 88.25 111 TRP A N 1
ATOM 879 C CA . TRP A 1 111 ? 8.029 9.092 -7.046 1.00 88.25 111 TRP A CA 1
ATOM 880 C C . TRP A 1 111 ? 8.681 7.781 -7.470 1.00 88.25 111 TRP A C 1
ATOM 882 O O . TRP A 1 111 ? 8.212 6.690 -7.145 1.00 88.25 111 TRP A O 1
ATOM 892 N N . GLY A 1 112 ? 9.785 7.853 -8.198 1.00 85.12 112 GLY A N 1
ATOM 893 C CA . GLY A 1 112 ? 10.431 6.632 -8.639 1.00 85.12 112 GLY A CA 1
ATOM 894 C C . GLY A 1 112 ? 11.605 6.877 -9.556 1.00 85.12 112 GLY A C 1
ATOM 895 O O . GLY A 1 112 ? 12.066 8.000 -9.776 1.00 85.12 112 GLY A O 1
ATOM 896 N N . LYS A 1 113 ? 12.128 5.772 -10.054 1.00 82.75 113 LYS A N 1
ATOM 897 C CA . LYS A 1 113 ? 13.406 5.722 -10.745 1.00 82.75 113 LYS A CA 1
ATOM 898 C C . LYS A 1 113 ? 13.403 4.574 -11.739 1.00 82.75 113 LYS A C 1
ATOM 900 O O . LYS A 1 113 ? 12.741 3.565 -11.515 1.00 82.75 113 LYS A O 1
ATOM 905 N N . GLY A 1 114 ? 14.156 4.745 -12.810 1.00 77.88 114 GLY A N 1
ATOM 906 C CA . GLY A 1 114 ? 14.421 3.693 -13.778 1.00 77.88 114 GLY A CA 1
ATOM 907 C C . GLY A 1 114 ? 15.875 3.745 -14.219 1.00 77.88 114 GLY A C 1
ATOM 908 O O . GLY A 1 114 ? 16.507 4.810 -14.197 1.00 77.88 114 GLY A O 1
ATOM 909 N N . GLY A 1 115 ? 16.424 2.586 -14.550 1.00 70.62 115 GLY A N 1
ATOM 910 C CA . GLY A 1 115 ? 17.747 2.456 -15.141 1.00 70.62 115 GLY A CA 1
ATOM 911 C C . GLY A 1 115 ? 17.620 1.900 -16.546 1.00 70.62 115 GLY A C 1
ATOM 912 O O . GLY A 1 115 ? 17.158 0.785 -16.690 1.00 70.62 115 GLY A O 1
ATOM 913 N N . PHE A 1 116 ? 18.071 2.647 -17.548 1.00 65.69 116 PHE A N 1
ATOM 914 C CA . PHE A 1 116 ? 18.194 2.197 -18.927 1.00 65.69 116 PHE A CA 1
ATOM 915 C C . PHE A 1 116 ? 19.569 1.604 -19.174 1.00 65.69 116 PHE A C 1
ATOM 917 O O . PHE A 1 116 ? 20.548 2.303 -19.466 1.00 65.69 116 PHE A O 1
ATOM 924 N N . THR A 1 117 ? 19.620 0.283 -19.026 1.00 64.19 117 THR A N 1
ATOM 925 C CA . THR A 1 117 ? 20.819 -0.549 -19.141 1.00 64.19 117 THR A CA 1
ATOM 926 C C . THR A 1 117 ? 21.593 -0.344 -20.451 1.00 64.19 117 THR A C 1
ATOM 928 O O . THR A 1 117 ? 22.815 -0.204 -20.368 1.00 64.19 117 THR A O 1
ATOM 931 N N . PRO A 1 118 ? 20.963 -0.220 -21.643 1.00 65.25 118 PRO A N 1
ATOM 932 C CA . PRO A 1 118 ? 21.694 -0.116 -22.911 1.00 65.25 118 PRO A CA 1
ATOM 933 C C . PRO A 1 118 ? 22.592 1.120 -23.018 1.00 65.25 118 PRO A C 1
ATOM 935 O O . PRO A 1 118 ? 23.588 1.094 -23.735 1.00 65.25 118 PRO A O 1
ATOM 938 N N . MET A 1 119 ? 22.267 2.202 -22.300 1.00 68.06 119 MET A N 1
ATOM 939 C CA . MET A 1 119 ? 23.066 3.435 -22.283 1.00 68.06 119 MET A CA 1
ATOM 940 C C . MET A 1 119 ? 23.616 3.781 -20.891 1.00 68.06 119 MET A C 1
ATOM 942 O O . MET A 1 119 ? 24.088 4.899 -20.695 1.00 68.06 119 MET A O 1
ATOM 946 N N . ASN A 1 120 ? 23.551 2.862 -19.914 1.00 67.94 120 ASN A N 1
ATOM 947 C CA . ASN A 1 120 ? 23.861 3.137 -18.498 1.00 67.94 120 ASN A CA 1
ATOM 948 C C . ASN A 1 120 ? 23.189 4.422 -17.966 1.00 67.94 120 ASN A C 1
ATOM 950 O O . ASN A 1 120 ? 23.715 5.111 -17.088 1.00 67.94 120 ASN A O 1
ATOM 954 N N . ALA A 1 121 ? 22.026 4.774 -18.510 1.00 66.75 121 ALA A N 1
ATOM 955 C CA . ALA A 1 121 ? 21.328 5.989 -18.134 1.00 66.75 121 ALA A CA 1
ATOM 956 C C . ALA A 1 121 ? 20.441 5.696 -16.922 1.00 66.75 121 ALA A C 1
ATOM 958 O O . ALA A 1 121 ? 19.756 4.683 -16.871 1.00 66.75 121 ALA A O 1
ATOM 959 N N . ARG A 1 122 ? 20.439 6.580 -15.924 1.00 70.56 122 ARG A N 1
ATOM 960 C CA . ARG A 1 122 ? 19.531 6.495 -14.774 1.00 70.56 122 ARG A CA 1
ATOM 961 C C . ARG A 1 122 ? 18.689 7.749 -14.743 1.00 70.56 122 ARG A C 1
ATOM 963 O O . ARG A 1 122 ? 19.240 8.847 -14.714 1.00 70.56 122 ARG A O 1
ATOM 970 N N . TRP A 1 123 ? 17.375 7.594 -14.696 1.00 70.50 123 TRP A N 1
ATOM 971 C CA . TRP A 1 123 ? 16.479 8.707 -14.423 1.00 70.50 123 TRP A CA 1
ATOM 972 C C . TRP A 1 123 ? 15.801 8.515 -13.076 1.00 70.50 123 TRP A C 1
ATOM 974 O O . TRP A 1 123 ? 15.486 7.411 -12.630 1.00 70.50 123 TRP A O 1
ATOM 984 N N . MET A 1 124 ? 15.560 9.640 -12.427 1.00 70.38 124 MET A N 1
ATOM 985 C CA . MET A 1 124 ? 14.686 9.757 -11.278 1.00 70.38 124 MET A CA 1
ATOM 986 C C . MET A 1 124 ? 13.604 10.730 -11.699 1.00 70.38 124 MET A C 1
ATOM 988 O O . MET A 1 124 ? 13.912 11.839 -12.138 1.00 70.38 124 MET A O 1
ATOM 992 N N . TRP A 1 125 ? 12.350 10.320 -11.586 1.00 73.88 125 TRP A N 1
ATOM 993 C CA . TRP A 1 125 ? 11.267 11.273 -11.706 1.00 73.88 125 TRP A CA 1
ATOM 994 C C . TRP A 1 125 ? 11.032 11.847 -10.304 1.00 73.88 125 TRP A C 1
ATOM 996 O O . TRP A 1 125 ? 10.751 11.089 -9.367 1.00 73.88 125 TRP A O 1
ATOM 1006 N N . PRO A 1 126 ? 11.250 13.164 -10.119 1.00 70.94 126 PRO A N 1
ATOM 1007 C CA . PRO A 1 126 ? 11.034 13.796 -8.832 1.00 70.94 126 PRO A CA 1
ATOM 1008 C C . PRO A 1 126 ? 9.559 13.674 -8.474 1.00 70.94 126 PRO A C 1
ATOM 1010 O O . PRO A 1 126 ? 8.701 13.611 -9.357 1.00 70.94 126 PRO A O 1
ATOM 1013 N N . GLU A 1 127 ? 9.296 13.628 -7.175 1.00 68.12 127 GLU A N 1
ATOM 1014 C CA . GLU A 1 127 ? 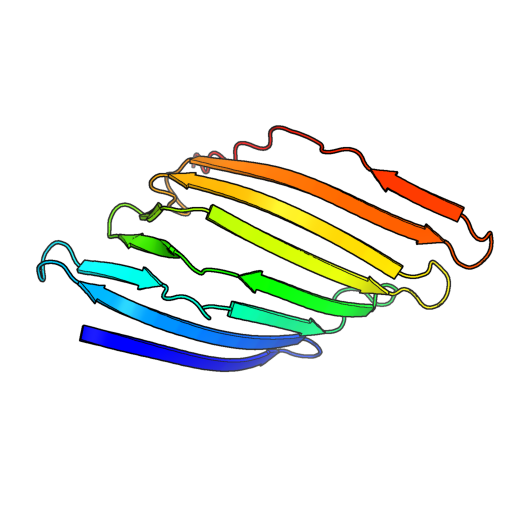7.960 13.485 -6.625 1.00 68.12 127 GLU A CA 1
ATOM 1015 C C . GLU A 1 127 ? 6.949 14.402 -7.334 1.00 68.12 127 GLU A C 1
ATOM 1017 O O . GLU A 1 127 ? 7.113 15.623 -7.402 1.00 68.12 127 GLU A O 1
ATOM 1022 N N . LYS A 1 128 ? 5.910 13.794 -7.906 1.00 62.72 128 LYS A N 1
ATOM 1023 C CA . LYS A 1 128 ? 4.800 14.506 -8.538 1.00 62.72 128 LYS A CA 1
ATOM 1024 C C . LYS A 1 128 ? 3.654 14.525 -7.529 1.00 62.72 128 LYS A C 1
ATOM 1026 O O . LYS A 1 128 ? 3.124 13.477 -7.167 1.00 62.72 128 LYS A O 1
ATOM 1031 N N . ALA A 1 129 ? 3.307 15.712 -7.039 1.00 56.97 129 ALA A N 1
ATOM 1032 C CA . ALA A 1 129 ? 2.228 15.889 -6.073 1.00 56.97 129 ALA A CA 1
ATOM 1033 C C . ALA A 1 129 ? 0.886 16.218 -6.751 1.00 56.97 129 ALA A C 1
ATOM 1035 O O . ALA A 1 129 ? 0.833 17.020 -7.685 1.00 56.97 129 ALA A O 1
ATOM 1036 N N . ASN A 1 130 ? -0.170 15.654 -6.153 1.00 50.47 130 ASN A N 1
ATOM 1037 C CA . ASN A 1 130 ? -1.592 16.019 -6.206 1.00 50.47 130 ASN A CA 1
ATOM 1038 C C . ASN A 1 130 ? -2.468 15.310 -7.249 1.00 50.47 130 ASN A C 1
ATOM 1040 O O . ASN A 1 130 ? -3.083 15.941 -8.105 1.00 50.47 130 ASN A O 1
ATOM 1044 N N . GLY A 1 131 ? -2.635 13.997 -7.073 1.00 53.50 131 GLY A N 1
ATOM 1045 C CA . GLY A 1 131 ? -3.916 13.359 -7.364 1.00 53.50 131 GLY A CA 1
ATOM 1046 C C . GLY A 1 131 ? -4.755 13.330 -6.087 1.00 53.50 131 GLY A C 1
ATOM 1047 O O . GLY A 1 131 ? -4.454 12.571 -5.173 1.00 53.50 131 GLY A O 1
ATOM 1048 N N . ALA A 1 132 ? -5.795 14.157 -5.991 1.00 55.44 132 ALA A N 1
ATOM 1049 C CA . ALA A 1 132 ? -6.899 13.870 -5.081 1.00 55.44 132 ALA A CA 1
ATOM 1050 C C . ALA A 1 132 ? -7.889 13.042 -5.894 1.00 55.44 132 ALA A C 1
ATOM 1052 O O . ALA A 1 132 ? -8.489 13.547 -6.843 1.00 55.44 132 ALA A O 1
ATOM 1053 N N . THR A 1 133 ?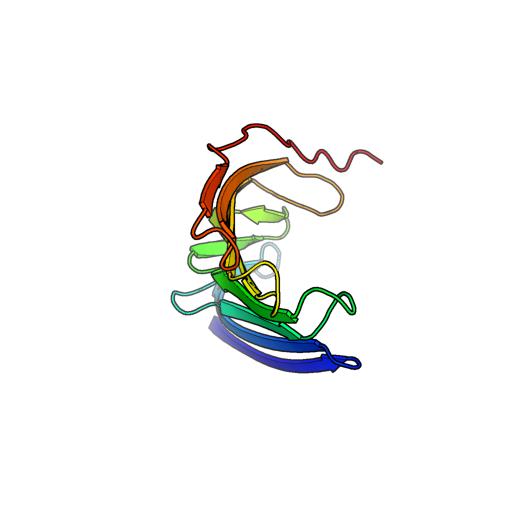 -8.000 11.753 -5.587 1.00 57.75 133 THR A N 1
ATOM 1054 C CA . THR A 1 133 ? -9.079 10.957 -6.176 1.00 57.75 133 THR A CA 1
ATOM 1055 C C . THR A 1 133 ? -10.337 11.261 -5.378 1.00 57.75 133 THR A C 1
ATOM 1057 O O . THR A 1 133 ? -10.528 10.729 -4.293 1.00 57.75 133 THR A O 1
ATOM 1060 N N . ASN A 1 134 ? -11.146 12.190 -5.890 1.00 48.78 134 ASN A N 1
ATOM 1061 C CA . ASN A 1 134 ? -12.536 12.313 -5.475 1.00 48.78 134 ASN A CA 1
ATOM 1062 C C . ASN A 1 134 ? -13.322 11.314 -6.3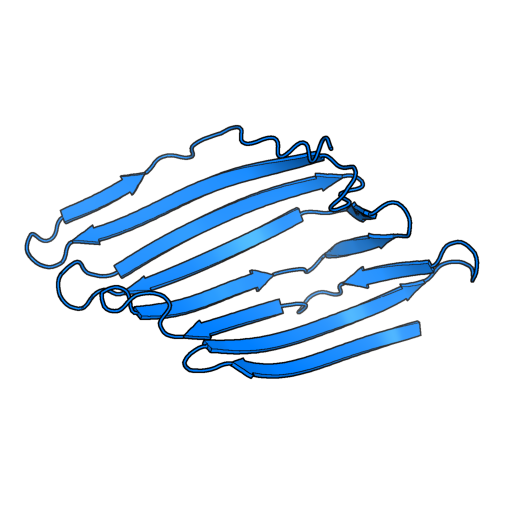17 1.00 48.78 134 ASN A C 1
ATOM 1064 O O . ASN A 1 134 ? -13.498 11.522 -7.519 1.00 48.78 134 ASN A O 1
ATOM 1068 N N . SER A 1 135 ? -13.784 10.229 -5.710 1.00 48.75 135 SER A N 1
ATOM 1069 C CA . SER A 1 135 ? -14.846 9.428 -6.301 1.00 48.75 135 SER A CA 1
ATOM 1070 C C . SER A 1 135 ? -16.160 10.187 -6.126 1.00 48.75 135 SER A C 1
ATOM 1072 O O . SER A 1 135 ? -16.888 10.011 -5.163 1.00 48.75 135 SER A O 1
ATOM 1074 N N . SER A 1 136 ? -16.428 11.129 -7.028 1.00 43.00 136 SER A N 1
ATOM 1075 C CA . SER A 1 136 ? -17.742 11.762 -7.145 1.00 43.00 136 SER A CA 1
ATOM 1076 C C . SER A 1 136 ? -18.481 11.063 -8.281 1.00 43.00 136 SER A C 1
ATOM 1078 O O . SER A 1 136 ? -18.131 11.272 -9.443 1.00 43.00 136 SER A O 1
ATOM 1080 N N . SER A 1 137 ? -19.438 10.194 -7.944 1.00 40.88 137 SER A N 1
ATOM 1081 C CA . SER A 1 137 ? -20.527 9.839 -8.868 1.00 40.88 137 SER A CA 1
ATOM 1082 C C . SER A 1 137 ? -21.643 10.871 -8.784 1.00 40.88 137 SER A C 1
ATOM 1084 O O . SER A 1 137 ? -21.861 11.405 -7.673 1.00 40.88 137 SER A O 1
#